Protein AF-A0A842WGT8-F1 (afdb_monomer_lite)

Radius of gyration: 13.32 Å; chains: 1; bounding box: 26×24×36 Å

Secondary structure (DSSP, 8-state):
--S--HHHHHHHHHS-TTHHHHT--TTPPPP-HHHHHHHHHHHHHHHHHTT-SEEEE--EEEETTEEEE--EEEE-

pLDDT: mean 93.8, std 4.8, range [65.62, 98.31]

Sequence (76 aa):
MCPVNKEDVKEMVGELKSHPIITGTRGKKPINMKRLYSLMQKTSRMMVKEDMKELDLNPVVFNERGYDIVDVRYKK

Foldseek 3Di:
DFDDDLVRQVVVLVPDPCNCVQCDDDPGHHFPVVLVSVVSNVVRVVCVVVVWPDKDQPPWATDPVGIDRPDIDTHD

Structure (mmCIF, N/CA/C/O backbone):
data_AF-A0A842WGT8-F1
#
_entry.id   AF-A0A842WGT8-F1
#
loop_
_atom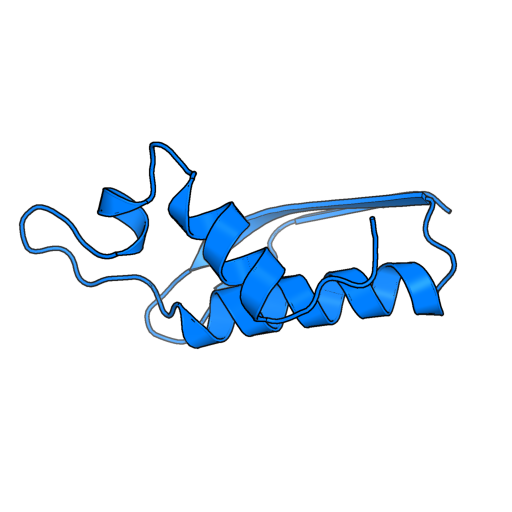_site.group_PDB
_atom_site.id
_atom_site.type_symbol
_atom_site.label_atom_id
_atom_site.label_alt_id
_atom_site.label_comp_id
_atom_site.label_asym_id
_atom_site.label_entity_id
_atom_site.label_seq_id
_atom_site.pdbx_PDB_ins_code
_atom_site.Cartn_x
_atom_site.Cartn_y
_atom_site.Cartn_z
_atom_site.occupancy
_atom_site.B_iso_or_equiv
_atom_site.auth_seq_id
_atom_site.auth_comp_id
_atom_site.auth_asym_id
_atom_site.auth_atom_id
_atom_site.pdbx_PDB_model_num
ATOM 1 N N . MET A 1 1 ? 12.808 4.022 -8.314 1.00 65.62 1 MET A N 1
ATOM 2 C CA . MET A 1 1 ? 12.796 3.798 -6.851 1.00 65.62 1 MET A CA 1
ATOM 3 C C . MET A 1 1 ? 12.070 2.493 -6.547 1.00 65.62 1 MET A C 1
ATOM 5 O O . MET A 1 1 ? 10.910 2.499 -6.173 1.00 65.62 1 MET A O 1
ATOM 9 N N . CYS A 1 2 ? 12.723 1.366 -6.804 1.00 84.75 2 CYS A N 1
ATOM 10 C CA . CYS A 1 2 ? 12.351 0.029 -6.339 1.00 84.75 2 CYS A CA 1
ATOM 11 C C . CYS A 1 2 ? 13.671 -0.766 -6.292 1.00 84.75 2 CYS A C 1
ATOM 13 O O . CYS A 1 2 ? 14.516 -0.536 -7.161 1.00 84.75 2 CYS A O 1
ATOM 15 N N . PRO A 1 3 ? 13.879 -1.664 -5.320 1.00 90.25 3 PRO A N 1
ATOM 16 C CA . PRO A 1 3 ? 12.951 -2.018 -4.253 1.00 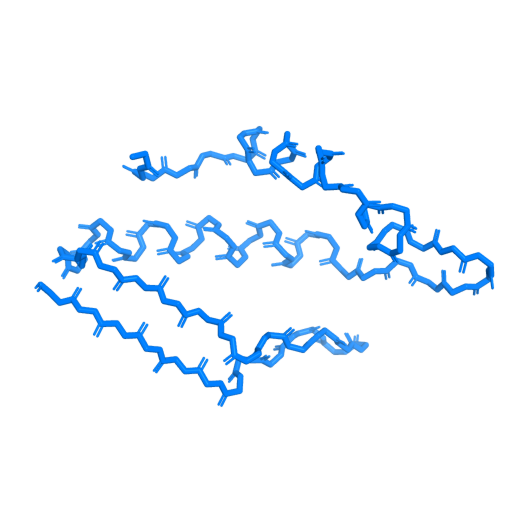90.25 3 PRO A CA 1
ATOM 17 C C . PRO A 1 3 ? 12.909 -0.962 -3.131 1.00 90.25 3 PRO A C 1
ATOM 19 O O . PRO A 1 3 ? 13.897 -0.272 -2.906 1.00 90.25 3 PRO A O 1
ATOM 22 N N . VAL A 1 4 ? 11.786 -0.855 -2.416 1.00 95.62 4 VAL A N 1
ATOM 23 C CA . VAL A 1 4 ? 11.679 -0.051 -1.182 1.00 95.62 4 VAL A CA 1
ATOM 24 C C . VAL A 1 4 ? 11.953 -0.902 0.060 1.00 95.62 4 VAL A C 1
ATOM 26 O O . VAL A 1 4 ? 11.560 -2.076 0.132 1.00 95.62 4 VAL A O 1
ATOM 29 N N . ASN A 1 5 ? 12.625 -0.316 1.048 1.00 94.50 5 ASN A N 1
ATOM 30 C CA . ASN A 1 5 ? 12.854 -0.922 2.356 1.00 94.50 5 ASN A CA 1
ATOM 31 C C . ASN A 1 5 ? 11.689 -0.605 3.325 1.00 94.50 5 ASN A C 1
ATOM 33 O O . ASN A 1 5 ? 10.644 -0.076 2.943 1.00 94.50 5 ASN A O 1
ATOM 37 N N . LYS A 1 6 ? 11.806 -1.013 4.593 1.00 92.31 6 LYS A N 1
ATOM 38 C CA . LYS A 1 6 ? 10.735 -0.826 5.584 1.00 92.31 6 LYS A CA 1
ATOM 39 C C . LYS A 1 6 ? 10.605 0.627 6.042 1.00 92.31 6 LYS A C 1
ATOM 41 O O . LYS A 1 6 ? 9.494 1.050 6.353 1.00 92.31 6 LYS A O 1
ATOM 46 N N . GLU A 1 7 ? 11.713 1.338 6.139 1.00 94.75 7 GLU A N 1
ATOM 47 C CA . GLU A 1 7 ? 11.813 2.727 6.566 1.00 94.75 7 GLU A CA 1
ATOM 48 C C . GLU A 1 7 ? 11.210 3.641 5.497 1.00 94.75 7 GLU A C 1
ATOM 50 O O . GLU A 1 7 ? 10.301 4.393 5.839 1.00 94.75 7 GLU A O 1
ATOM 55 N N . ASP A 1 8 ? 11.553 3.432 4.220 1.00 95.81 8 ASP A N 1
ATOM 56 C CA . ASP A 1 8 ? 10.952 4.134 3.075 1.00 95.81 8 ASP A CA 1
ATOM 57 C C . ASP A 1 8 ? 9.420 4.008 3.112 1.00 95.81 8 ASP A C 1
ATOM 59 O O . ASP A 1 8 ? 8.680 4.980 3.019 1.00 95.81 8 ASP A O 1
ATOM 63 N N . VAL A 1 9 ? 8.912 2.786 3.316 1.00 95.56 9 VAL A N 1
ATOM 64 C CA . VAL A 1 9 ? 7.465 2.533 3.341 1.00 95.56 9 VAL A CA 1
ATOM 65 C C . VAL A 1 9 ? 6.779 3.205 4.534 1.00 95.56 9 VAL A C 1
ATOM 67 O O . VAL A 1 9 ? 5.650 3.679 4.401 1.00 95.56 9 VAL A O 1
ATOM 70 N N . LYS A 1 10 ? 7.420 3.245 5.709 1.00 94.75 10 LYS A N 1
ATOM 71 C CA . LYS A 1 10 ? 6.863 3.953 6.873 1.00 94.75 10 LYS A CA 1
ATOM 72 C C . LYS A 1 10 ? 6.789 5.454 6.615 1.00 94.75 10 LYS A C 1
ATOM 74 O O . LYS A 1 10 ? 5.779 6.051 6.972 1.00 94.75 10 LYS A O 1
ATOM 79 N N . GLU A 1 11 ? 7.834 6.027 6.026 1.00 96.31 11 GLU A N 1
ATOM 80 C CA . GLU A 1 11 ? 7.900 7.442 5.661 1.00 96.31 11 GLU A CA 1
ATOM 81 C C . GLU A 1 11 ? 6.801 7.779 4.649 1.00 96.31 11 GLU A C 1
ATOM 83 O O . GLU A 1 11 ? 5.907 8.560 4.968 1.00 96.31 11 GLU A O 1
ATOM 88 N N . MET A 1 12 ? 6.745 7.056 3.523 1.00 95.50 12 MET A N 1
ATOM 89 C CA . MET A 1 12 ? 5.719 7.230 2.486 1.00 95.50 12 MET A CA 1
ATOM 90 C C . MET A 1 12 ? 4.292 7.174 3.047 1.00 95.50 12 MET A C 1
ATOM 92 O O . MET A 1 12 ? 3.435 7.969 2.669 1.00 95.50 12 MET A O 1
ATOM 96 N N . VAL A 1 13 ? 4.006 6.220 3.942 1.00 95.12 13 VAL A N 1
ATOM 97 C CA . VAL A 1 13 ? 2.675 6.087 4.556 1.00 95.12 13 VAL A CA 1
ATOM 98 C C . VAL A 1 13 ? 2.422 7.178 5.602 1.00 95.12 13 VAL A C 1
ATOM 100 O O . VAL A 1 13 ? 1.272 7.583 5.779 1.00 95.12 13 VAL A O 1
ATOM 103 N N . GLY A 1 14 ? 3.461 7.641 6.301 1.00 95.62 14 GLY A N 1
ATOM 104 C CA . GLY A 1 14 ? 3.411 8.730 7.280 1.00 95.62 14 GLY A CA 1
ATOM 105 C C . GLY A 1 14 ? 3.089 10.088 6.661 1.00 95.62 14 GLY A C 1
ATOM 106 O O . GLY A 1 14 ? 2.360 10.876 7.258 1.00 95.62 14 GLY A O 1
ATOM 107 N N . GLU A 1 15 ? 3.564 10.331 5.443 1.00 97.06 15 GLU A N 1
ATOM 108 C CA . GLU A 1 15 ? 3.357 11.582 4.703 1.00 97.06 15 GLU A CA 1
ATOM 109 C C . GLU A 1 15 ? 1.959 11.711 4.078 1.00 97.06 15 GLU A C 1
ATOM 111 O O . GLU A 1 15 ? 1.552 12.793 3.640 1.00 97.06 15 GLU A O 1
ATOM 116 N N . LEU A 1 16 ? 1.181 10.624 4.040 1.00 96.12 16 LEU A N 1
ATOM 117 C CA . LEU A 1 16 ? -0.174 10.658 3.504 1.00 96.12 16 LEU A CA 1
ATOM 118 C C . LEU A 1 16 ? -1.064 11.584 4.339 1.00 96.12 16 LEU A C 1
ATOM 120 O O . LEU A 1 16 ? -1.237 11.399 5.541 1.00 96.12 16 LEU A O 1
ATOM 124 N N . LYS A 1 17 ? -1.792 12.490 3.679 1.00 96.69 17 LYS A N 1
ATOM 125 C CA . LYS A 1 17 ? -2.858 13.279 4.332 1.00 96.69 17 LYS A CA 1
ATOM 126 C C . LYS A 1 17 ? -3.923 12.392 4.997 1.00 96.69 17 LYS A C 1
ATOM 128 O O . LYS A 1 17 ? -4.570 12.803 5.955 1.00 96.69 17 LYS A O 1
ATOM 133 N N . SER A 1 18 ? -4.107 11.171 4.492 1.00 93.88 18 SER A N 1
ATOM 134 C CA . SER A 1 18 ? -5.016 10.158 5.032 1.00 93.88 18 SER A CA 1
ATOM 135 C C . SER A 1 18 ? -4.407 9.299 6.147 1.00 93.88 18 SER A C 1
ATOM 137 O O . SER A 1 18 ? -5.106 8.433 6.677 1.00 93.88 18 SER A O 1
ATOM 139 N N . HIS A 1 19 ? -3.155 9.536 6.556 1.00 95.06 19 HIS A N 1
ATOM 140 C CA . HIS A 1 19 ? -2.490 8.786 7.625 1.00 95.06 19 HIS A CA 1
ATOM 141 C C . HIS A 1 19 ? -3.331 8.656 8.912 1.00 95.06 19 HIS A C 1
ATOM 143 O O . HIS A 1 19 ? -3.409 7.544 9.442 1.00 95.06 19 HIS A O 1
ATOM 149 N N . PRO A 1 20 ? -4.061 9.693 9.389 1.00 92.81 20 PRO A N 1
ATOM 150 C CA . PRO A 1 20 ? -4.939 9.558 10.557 1.00 92.81 20 PRO A CA 1
ATOM 151 C C . PRO A 1 20 ? -6.092 8.561 10.365 1.00 92.81 20 PRO A C 1
ATOM 153 O O . PRO A 1 20 ? -6.558 7.953 11.319 1.00 92.81 20 PRO A O 1
ATOM 156 N N . ILE A 1 21 ? -6.581 8.372 9.136 1.00 92.00 21 ILE A N 1
ATOM 157 C CA . ILE A 1 21 ? -7.639 7.392 8.841 1.00 92.00 21 ILE A CA 1
ATOM 158 C C . ILE A 1 21 ? -7.052 5.980 8.877 1.00 92.00 21 ILE A C 1
ATOM 160 O O . ILE A 1 21 ? -7.633 5.074 9.469 1.00 92.00 21 ILE A O 1
ATOM 164 N N . ILE A 1 22 ? -5.875 5.818 8.273 1.00 91.06 22 ILE A N 1
ATOM 165 C CA . ILE A 1 22 ? -5.128 4.559 8.200 1.00 91.06 22 ILE A CA 1
ATOM 166 C C . ILE A 1 22 ? -4.735 4.071 9.607 1.00 91.06 22 ILE A C 1
ATOM 168 O O . ILE A 1 22 ? -4.852 2.883 9.916 1.00 91.06 22 ILE A O 1
ATOM 172 N N . THR A 1 23 ? -4.327 4.995 10.480 1.00 91.94 23 THR A N 1
ATOM 173 C CA . THR A 1 23 ? -3.931 4.732 11.875 1.00 91.94 23 THR A CA 1
ATOM 174 C C . THR A 1 23 ? -5.092 4.757 12.874 1.00 91.94 23 THR A C 1
ATOM 176 O O . THR A 1 23 ? -4.882 4.537 14.067 1.00 91.94 23 THR A O 1
ATOM 179 N N . GLY A 1 24 ? -6.327 4.902 12.387 1.00 90.25 24 GLY A N 1
ATOM 180 C CA . GLY A 1 24 ? -7.535 4.920 13.202 1.00 90.25 24 GLY A CA 1
ATOM 181 C C . GLY A 1 24 ? -7.924 6.334 13.631 1.00 90.25 24 GLY A C 1
ATOM 182 O O . GLY A 1 24 ? -7.143 7.083 14.211 1.00 90.25 24 GLY A O 1
ATOM 183 N N . THR A 1 25 ? -9.182 6.696 13.379 1.00 90.69 25 THR A N 1
ATOM 184 C CA . THR A 1 25 ? -9.752 7.991 13.767 1.00 90.69 25 THR A CA 1
ATOM 185 C C . THR A 1 25 ? -11.185 7.822 14.259 1.00 90.69 25 THR A C 1
ATOM 187 O O . THR A 1 25 ? -11.900 6.927 13.803 1.00 90.69 25 THR A O 1
ATOM 190 N N . ARG A 1 26 ? -11.620 8.681 15.193 1.00 84.75 26 ARG A N 1
ATOM 191 C CA . ARG A 1 26 ? -13.003 8.734 15.717 1.00 84.75 26 ARG A CA 1
ATOM 192 C C . ARG A 1 26 ? -13.558 7.358 16.132 1.00 84.75 26 ARG A C 1
ATOM 194 O O . ARG A 1 26 ? -14.645 6.970 15.717 1.00 84.75 26 ARG A O 1
ATOM 201 N N . GLY A 1 27 ? -12.785 6.600 16.913 1.00 82.31 27 GLY A N 1
ATOM 202 C CA . GLY A 1 27 ? -13.188 5.282 17.426 1.00 82.31 27 GLY A CA 1
ATOM 203 C C . GLY A 1 27 ? -13.073 4.122 16.428 1.00 82.31 27 GLY A C 1
ATOM 204 O O . GLY A 1 27 ? -13.338 2.980 16.798 1.00 82.31 27 GLY A O 1
ATOM 205 N N . LYS A 1 28 ? -12.648 4.370 15.181 1.00 86.50 28 LYS A N 1
ATOM 206 C CA . LYS A 1 28 ? -12.332 3.301 14.225 1.00 86.50 28 LYS A CA 1
ATOM 207 C C . LYS A 1 28 ? -10.951 2.717 14.509 1.00 86.50 28 LYS A C 1
ATOM 209 O O . LYS A 1 28 ? -10.002 3.455 14.768 1.00 86.50 28 LYS A O 1
ATOM 214 N N . LYS A 1 29 ? -10.841 1.390 14.418 1.00 88.00 29 LYS A N 1
ATOM 215 C CA . LYS A 1 29 ? -9.562 0.681 14.547 1.00 88.00 29 LYS A CA 1
ATOM 216 C C . LYS A 1 29 ? -8.632 1.033 13.371 1.00 88.00 29 LYS A C 1
ATOM 218 O O . LYS A 1 29 ? -9.133 1.208 12.258 1.00 88.00 29 LYS A O 1
ATOM 223 N N . PRO A 1 30 ? -7.306 1.105 13.590 1.00 91.56 30 PRO A N 1
ATOM 224 C CA . PRO A 1 30 ? -6.339 1.185 12.499 1.00 91.56 30 PRO A CA 1
ATOM 225 C C . PRO A 1 30 ? -6.461 -0.026 11.575 1.00 91.56 30 PRO A C 1
ATOM 227 O O . PRO A 1 30 ? -6.829 -1.121 12.015 1.00 91.56 30 PRO A O 1
ATOM 230 N N . ILE A 1 31 ? -6.062 0.135 10.314 1.00 92.31 31 ILE A N 1
ATOM 231 C CA . ILE A 1 31 ? -5.834 -1.032 9.459 1.00 92.31 31 ILE A CA 1
ATOM 232 C C . ILE A 1 31 ? -4.613 -1.818 9.955 1.00 92.31 31 ILE A C 1
ATOM 234 O O . ILE A 1 31 ? -3.794 -1.337 10.745 1.00 92.31 31 ILE A O 1
ATOM 238 N N . ASN A 1 32 ? -4.435 -3.041 9.457 1.00 92.88 32 ASN A N 1
ATOM 239 C CA . ASN A 1 32 ? -3.245 -3.822 9.773 1.00 92.88 32 ASN A CA 1
ATOM 240 C C . ASN A 1 32 ? -1.996 -3.248 9.070 1.00 92.88 32 ASN A C 1
ATOM 242 O O . ASN A 1 32 ? -1.609 -3.697 7.989 1.00 92.88 32 ASN A O 1
ATOM 246 N N . MET A 1 33 ? -1.334 -2.285 9.719 1.00 92.12 33 MET A N 1
ATOM 247 C CA . MET A 1 33 ? -0.145 -1.593 9.199 1.00 92.12 33 MET A CA 1
ATOM 248 C C . MET A 1 33 ? 0.992 -2.545 8.837 1.00 92.12 33 MET A C 1
ATOM 250 O O . MET A 1 33 ? 1.659 -2.370 7.822 1.00 92.12 33 MET A O 1
ATOM 254 N N . LYS A 1 34 ? 1.195 -3.603 9.632 1.00 92.88 34 LYS A N 1
ATOM 255 C CA . LYS A 1 34 ? 2.225 -4.611 9.342 1.00 92.88 34 LYS A CA 1
ATOM 256 C C . LYS A 1 34 ? 1.957 -5.298 8.001 1.00 92.88 34 LYS A C 1
ATOM 258 O O . LYS A 1 34 ? 2.896 -5.542 7.245 1.00 92.88 34 LYS A O 1
ATOM 263 N N . ARG A 1 35 ? 0.688 -5.590 7.691 1.00 95.25 35 ARG A N 1
ATOM 264 C CA . ARG A 1 35 ? 0.294 -6.175 6.402 1.00 95.25 35 ARG A CA 1
ATOM 265 C C . ARG A 1 35 ? 0.407 -5.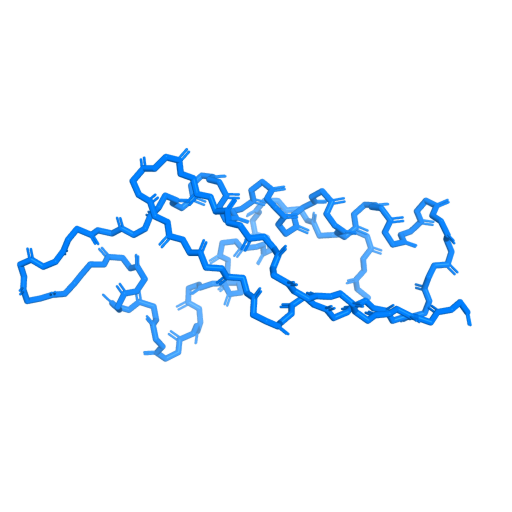180 5.250 1.00 95.25 35 ARG A C 1
ATOM 267 O O . ARG A 1 35 ? 0.888 -5.596 4.202 1.00 95.25 35 ARG A O 1
ATOM 274 N N . LEU A 1 36 ? 0.066 -3.904 5.452 1.00 95.31 36 LEU A N 1
ATOM 275 C CA . LEU A 1 36 ? 0.303 -2.849 4.456 1.00 95.31 36 LEU A CA 1
ATOM 276 C C . LEU A 1 36 ? 1.790 -2.740 4.102 1.00 95.31 36 LEU A C 1
ATOM 278 O O . LEU A 1 36 ? 2.156 -2.832 2.933 1.00 95.31 36 LEU A O 1
ATOM 282 N N . TYR A 1 37 ? 2.657 -2.640 5.112 1.00 95.19 37 TYR A N 1
ATOM 283 C CA . TYR A 1 37 ? 4.098 -2.531 4.887 1.00 95.19 37 TYR A CA 1
ATOM 284 C C . TYR A 1 37 ? 4.661 -3.769 4.189 1.00 95.19 37 TYR A C 1
ATOM 286 O O . TYR A 1 37 ? 5.494 -3.663 3.290 1.00 95.19 37 TYR A O 1
ATOM 294 N N . SER A 1 38 ? 4.180 -4.955 4.576 1.00 95.75 38 SER A N 1
ATOM 295 C CA . SER A 1 38 ? 4.570 -6.205 3.929 1.00 95.75 38 SER A CA 1
ATOM 296 C C . SER A 1 38 ? 4.125 -6.263 2.467 1.00 95.75 38 SER A C 1
ATOM 298 O O . SER A 1 38 ? 4.911 -6.707 1.632 1.00 95.75 38 SER A O 1
ATOM 300 N N . LEU A 1 39 ? 2.906 -5.807 2.153 1.00 96.81 39 LEU A N 1
ATOM 301 C CA . LEU A 1 39 ? 2.387 -5.742 0.787 1.00 96.81 39 LEU A CA 1
ATOM 302 C C . LEU A 1 39 ? 3.279 -4.855 -0.086 1.00 96.81 39 LEU A C 1
ATOM 304 O O . LEU A 1 39 ? 3.822 -5.354 -1.066 1.00 96.81 39 LEU A O 1
ATOM 308 N N . MET A 1 40 ? 3.507 -3.601 0.318 1.00 96.81 40 MET A N 1
ATOM 309 C CA . MET A 1 40 ? 4.304 -2.632 -0.451 1.00 96.81 40 MET A CA 1
ATOM 310 C C . MET A 1 40 ? 5.737 -3.119 -0.713 1.00 96.81 40 MET A C 1
ATOM 312 O O . MET A 1 40 ? 6.247 -3.011 -1.824 1.00 96.81 40 MET A O 1
ATOM 316 N N . GLN A 1 41 ? 6.387 -3.723 0.285 1.00 96.88 41 GLN A N 1
ATOM 317 C CA . GLN A 1 41 ? 7.734 -4.270 0.104 1.00 96.88 41 GLN A CA 1
ATOM 318 C C . GLN A 1 41 ? 7.757 -5.491 -0.823 1.00 96.88 41 GLN A C 1
ATOM 320 O O . GLN A 1 41 ? 8.690 -5.662 -1.609 1.00 96.88 41 GLN A O 1
ATOM 325 N N . LYS A 1 42 ? 6.765 -6.385 -0.714 1.00 96.31 42 LYS A N 1
ATOM 326 C CA . LYS A 1 42 ? 6.685 -7.586 -1.558 1.00 96.31 42 LYS A CA 1
ATOM 327 C C . LYS A 1 42 ? 6.417 -7.220 -3.012 1.00 96.31 42 LYS A C 1
ATOM 329 O O . LYS A 1 42 ? 7.090 -7.763 -3.882 1.00 96.31 42 LYS A O 1
ATOM 334 N N . THR A 1 43 ? 5.493 -6.298 -3.268 1.00 96.19 43 THR A N 1
ATOM 335 C CA . THR A 1 43 ? 5.159 -5.853 -4.627 1.00 96.19 43 THR A CA 1
ATOM 336 C C . THR A 1 43 ? 6.325 -5.103 -5.255 1.00 96.19 43 THR A C 1
ATOM 338 O O . THR A 1 43 ? 6.700 -5.412 -6.379 1.00 96.19 43 THR A O 1
ATOM 341 N N . SER A 1 44 ? 6.990 -4.226 -4.501 1.00 96.19 44 SER A N 1
ATOM 342 C CA . SER A 1 44 ? 8.187 -3.522 -4.968 1.00 96.19 44 SER A CA 1
ATOM 343 C C . SER A 1 44 ? 9.330 -4.476 -5.343 1.00 96.19 44 SER A C 1
ATOM 345 O O . SER A 1 44 ? 9.948 -4.318 -6.394 1.00 96.19 44 SER A O 1
ATOM 347 N N . ARG A 1 45 ? 9.578 -5.526 -4.544 1.00 96.56 45 ARG A N 1
ATOM 348 C CA . ARG A 1 45 ? 10.545 -6.581 -4.906 1.00 96.56 45 ARG A CA 1
ATOM 349 C C . ARG A 1 45 ? 10.105 -7.394 -6.124 1.00 96.56 45 ARG A C 1
ATOM 351 O O . ARG A 1 45 ? 10.945 -7.741 -6.948 1.00 96.56 45 ARG A O 1
ATOM 358 N N . MET A 1 46 ? 8.814 -7.707 -6.231 1.00 95.94 46 MET A N 1
ATOM 359 C CA . MET A 1 46 ? 8.257 -8.440 -7.369 1.00 95.94 46 MET A CA 1
ATOM 360 C C . MET A 1 46 ? 8.439 -7.664 -8.675 1.00 95.94 46 MET A C 1
ATOM 362 O O .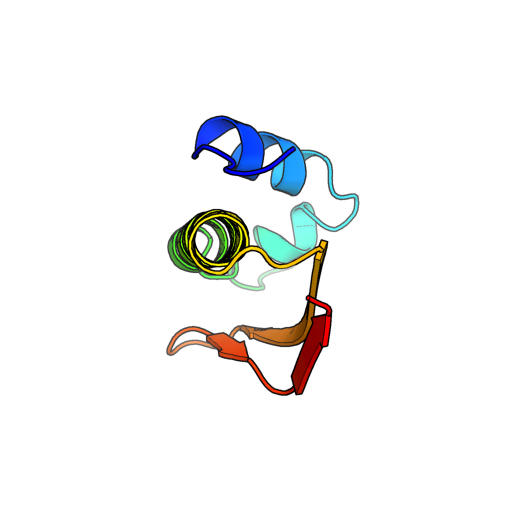 MET A 1 46 ? 8.867 -8.261 -9.654 1.00 95.94 46 MET A O 1
ATOM 366 N N . MET A 1 47 ? 8.193 -6.350 -8.677 1.00 95.81 47 MET A N 1
ATOM 367 C CA . MET A 1 47 ? 8.394 -5.507 -9.861 1.00 95.81 47 MET A CA 1
ATOM 368 C C . MET A 1 47 ? 9.827 -5.596 -10.394 1.00 95.81 47 MET A C 1
ATOM 370 O O . MET A 1 47 ? 10.014 -5.764 -11.591 1.00 95.81 47 MET A O 1
ATOM 374 N N . VAL A 1 48 ? 10.828 -5.539 -9.506 1.00 95.69 48 VAL A N 1
ATOM 375 C CA . VAL A 1 48 ? 12.247 -5.659 -9.889 1.00 95.69 48 VAL A CA 1
ATOM 376 C C . VAL A 1 48 ? 12.564 -7.062 -10.401 1.00 95.69 48 VAL A C 1
ATOM 378 O O . VAL A 1 48 ? 13.240 -7.213 -11.410 1.00 95.69 48 VAL A O 1
ATOM 381 N N . LYS A 1 49 ? 12.074 -8.097 -9.709 1.00 96.69 49 LYS A N 1
ATOM 382 C CA . LYS A 1 49 ? 12.334 -9.497 -10.070 1.00 96.69 49 LYS A CA 1
ATOM 383 C C . LYS A 1 49 ? 11.758 -9.870 -11.439 1.00 96.69 49 LYS A C 1
ATOM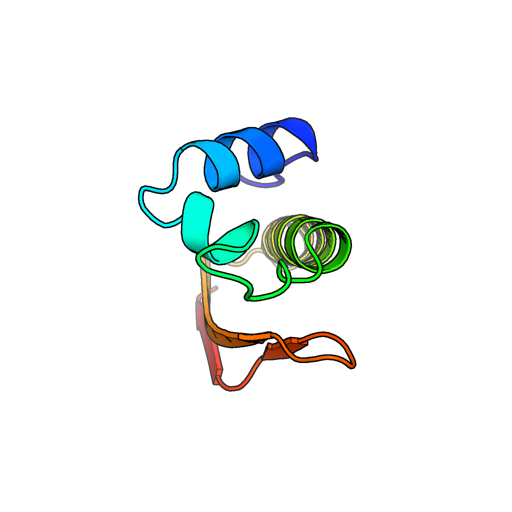 385 O O . LYS A 1 49 ? 12.361 -10.662 -12.151 1.00 96.69 49 LYS A O 1
ATOM 390 N N . GLU A 1 50 ? 10.587 -9.338 -11.768 1.00 95.94 50 GLU A N 1
ATOM 391 C CA . GLU A 1 50 ? 9.845 -9.663 -12.990 1.00 95.94 50 GLU A CA 1
ATOM 392 C C . GLU A 1 50 ? 10.039 -8.623 -14.111 1.00 95.94 50 GLU A C 1
ATOM 394 O O . GLU A 1 50 ? 9.340 -8.696 -15.125 1.00 95.94 50 GLU A O 1
ATOM 399 N N . ASP A 1 51 ? 10.962 -7.670 -13.916 1.00 95.38 51 ASP A N 1
ATOM 400 C CA . ASP A 1 51 ? 11.285 -6.565 -14.831 1.00 95.38 51 ASP A CA 1
ATOM 401 C C . ASP A 1 51 ? 10.037 -5.791 -15.305 1.00 95.38 51 ASP A C 1
ATOM 403 O O . ASP A 1 51 ? 9.791 -5.583 -16.491 1.00 95.38 51 ASP A O 1
ATOM 407 N N . MET A 1 52 ? 9.174 -5.421 -14.352 1.00 95.25 52 MET A N 1
ATOM 408 C CA . MET A 1 52 ? 7.949 -4.666 -14.623 1.00 95.25 52 MET A CA 1
ATOM 409 C C . MET A 1 52 ? 8.229 -3.161 -14.624 1.00 95.25 52 MET A C 1
ATOM 411 O O . MET A 1 52 ? 8.709 -2.615 -13.627 1.00 95.25 52 MET A O 1
ATOM 415 N N . LYS A 1 53 ? 7.827 -2.466 -15.693 1.00 95.00 53 LYS A N 1
ATOM 416 C CA . LYS A 1 53 ? 7.843 -0.995 -15.757 1.00 95.00 53 LYS A CA 1
ATOM 417 C C . LYS A 1 53 ? 6.804 -0.356 -14.840 1.00 95.00 53 LYS A C 1
ATOM 419 O O . LYS A 1 53 ? 7.081 0.666 -14.218 1.00 95.00 53 LYS A O 1
ATOM 424 N N . GLU A 1 54 ? 5.607 -0.937 -14.767 1.00 95.31 54 GLU A N 1
ATOM 425 C CA . GLU A 1 54 ? 4.482 -0.395 -13.997 1.00 95.31 54 GLU A CA 1
ATOM 426 C C . GLU A 1 54 ? 3.697 -1.519 -13.310 1.00 95.31 54 GLU A C 1
ATOM 428 O O . GLU A 1 54 ? 3.475 -2.579 -13.897 1.00 95.31 54 GLU A O 1
ATOM 433 N N . LEU A 1 55 ? 3.235 -1.258 -12.086 1.00 95.94 55 LEU A N 1
ATOM 434 C CA . LEU A 1 55 ? 2.294 -2.094 -11.345 1.00 95.94 55 LEU A CA 1
ATOM 435 C C . LEU A 1 55 ? 1.351 -1.184 -10.560 1.00 95.94 55 LEU A C 1
ATOM 437 O O . LEU A 1 55 ? 1.798 -0.386 -9.738 1.00 95.94 55 LEU A O 1
ATOM 441 N N . ASP A 1 56 ? 0.057 -1.342 -10.791 1.00 97.44 56 ASP A N 1
ATOM 442 C CA . ASP A 1 56 ? -1.007 -0.650 -10.081 1.00 97.44 56 ASP A CA 1
ATOM 443 C C . ASP A 1 56 ? -1.946 -1.672 -9.436 1.00 97.44 56 ASP A C 1
ATOM 445 O O . ASP A 1 56 ? -2.451 -2.586 -10.094 1.00 97.44 56 ASP A O 1
ATOM 449 N N . LEU A 1 57 ? -2.149 -1.514 -8.130 1.00 97.94 57 LEU A N 1
ATOM 450 C CA . LEU A 1 57 ? -3.050 -2.327 -7.322 1.00 97.94 57 LEU A CA 1
ATOM 451 C C . LEU A 1 57 ? -4.166 -1.415 -6.826 1.00 97.94 57 LEU A C 1
ATOM 453 O O . LEU A 1 57 ? -3.988 -0.693 -5.842 1.00 97.94 57 LEU A O 1
ATOM 457 N N . ASN A 1 58 ? -5.305 -1.421 -7.513 1.00 97.56 58 ASN A N 1
ATOM 458 C CA . ASN A 1 58 ? -6.400 -0.523 -7.183 1.00 97.56 58 ASN A CA 1
ATOM 459 C C . ASN A 1 58 ? -7.762 -1.101 -7.614 1.00 97.56 58 ASN A C 1
ATOM 461 O O . ASN A 1 58 ? -8.024 -1.134 -8.813 1.00 97.56 58 ASN A O 1
ATOM 465 N N . PRO A 1 59 ? -8.652 -1.491 -6.677 1.00 97.75 59 PRO A N 1
ATOM 466 C CA . PRO A 1 59 ? -8.547 -1.252 -5.238 1.00 97.75 59 PRO A CA 1
ATOM 467 C C . PRO A 1 59 ? -7.807 -2.358 -4.468 1.00 97.75 59 PRO A C 1
ATOM 469 O O . PRO A 1 59 ? -7.886 -3.545 -4.788 1.00 97.75 59 PRO A O 1
ATOM 472 N N . VAL A 1 60 ? -7.152 -1.952 -3.374 1.00 97.56 60 VAL A N 1
ATOM 473 C CA . VAL A 1 60 ? -6.715 -2.844 -2.287 1.00 97.56 60 VAL A CA 1
ATOM 474 C C . VAL A 1 60 ? -7.590 -2.576 -1.069 1.00 97.56 60 VAL A C 1
ATOM 476 O O . VAL A 1 60 ? -7.583 -1.473 -0.521 1.00 97.56 60 VAL A O 1
ATOM 479 N N . VAL A 1 61 ? -8.345 -3.581 -0.634 1.00 96.12 61 VAL A N 1
ATOM 480 C CA . VAL A 1 61 ? -9.340 -3.440 0.435 1.00 96.12 61 VAL A CA 1
ATOM 481 C C . VAL A 1 61 ? -8.845 -4.136 1.694 1.00 96.12 61 VAL A C 1
ATOM 483 O O . VAL A 1 61 ? -8.657 -5.346 1.698 1.00 96.12 61 VAL A O 1
ATOM 486 N N . PHE A 1 62 ? -8.651 -3.385 2.780 1.00 94.62 62 PHE A N 1
ATOM 487 C CA . PHE A 1 62 ? -8.284 -3.943 4.085 1.00 94.62 62 PHE A CA 1
ATOM 488 C C . PHE A 1 62 ? -9.523 -4.328 4.897 1.00 94.62 62 PHE A C 1
ATOM 490 O O . PHE A 1 62 ? -10.497 -3.581 4.957 1.00 94.62 62 PHE A O 1
ATOM 497 N N . ASN A 1 63 ? -9.455 -5.476 5.570 1.00 90.94 63 ASN A N 1
ATOM 498 C CA . ASN A 1 63 ? -10.505 -5.997 6.442 1.00 90.94 63 ASN A CA 1
ATOM 499 C C . ASN A 1 63 ? -9.901 -6.694 7.677 1.00 90.94 63 ASN A C 1
ATOM 501 O O . ASN A 1 63 ? -8.682 -6.763 7.845 1.00 90.94 63 ASN A O 1
ATOM 505 N N . GLU A 1 64 ? -10.749 -7.226 8.558 1.00 87.44 64 GLU A N 1
ATOM 506 C CA . GLU A 1 64 ? -10.307 -7.862 9.810 1.00 87.44 64 GLU A CA 1
ATOM 507 C C . GLU A 1 64 ? -9.397 -9.084 9.597 1.00 87.44 64 GLU A C 1
ATOM 509 O O . GLU A 1 64 ? -8.563 -9.395 10.447 1.00 87.44 64 GLU A O 1
ATOM 514 N N . ARG A 1 65 ? -9.511 -9.761 8.448 1.00 87.69 65 ARG A N 1
ATOM 515 C CA . ARG A 1 65 ? -8.712 -10.944 8.097 1.00 87.69 65 ARG A CA 1
ATOM 516 C C . ARG A 1 65 ? -7.415 -10.586 7.371 1.00 87.69 65 ARG A C 1
ATOM 518 O O . ARG A 1 65 ? -6.518 -11.431 7.280 1.00 87.69 65 ARG A O 1
ATOM 525 N N . GLY A 1 66 ? -7.275 -9.356 6.870 1.00 91.75 66 GLY A N 1
ATOM 526 C CA . GLY A 1 66 ? -6.117 -8.932 6.092 1.00 91.75 66 GLY A CA 1
ATOM 527 C C . GLY A 1 66 ? -6.413 -7.853 5.061 1.00 91.75 66 GLY A C 1
ATOM 528 O O . GLY A 1 66 ? -6.833 -6.753 5.406 1.00 91.75 66 GLY A O 1
ATOM 529 N N . TYR A 1 67 ? -6.102 -8.165 3.806 1.00 96.25 67 TYR A N 1
ATOM 530 C CA . TYR A 1 67 ? -6.431 -7.345 2.652 1.00 96.25 67 TYR A CA 1
ATOM 531 C C . TYR A 1 67 ? -6.738 -8.240 1.456 1.00 96.25 67 TYR A C 1
ATOM 533 O O . TYR A 1 67 ? -6.166 -9.326 1.346 1.00 96.25 67 TYR A O 1
ATOM 541 N N . ASP A 1 68 ? -7.569 -7.731 0.559 1.00 96.88 68 ASP A N 1
ATOM 542 C CA . ASP A 1 68 ? -7.859 -8.313 -0.743 1.00 96.88 68 ASP A CA 1
ATOM 543 C C . ASP A 1 68 ? -7.378 -7.344 -1.828 1.00 96.88 68 ASP A C 1
ATOM 545 O O . ASP A 1 68 ? -7.610 -6.133 -1.749 1.00 96.88 68 ASP A O 1
ATOM 549 N N . ILE A 1 69 ? -6.669 -7.872 -2.823 1.00 97.69 69 ILE A N 1
ATOM 550 C CA . ILE A 1 69 ? -6.312 -7.136 -4.039 1.00 97.69 69 ILE A CA 1
ATOM 551 C C . ILE A 1 69 ? -7.400 -7.467 -5.052 1.00 97.69 69 ILE A C 1
ATOM 553 O O . ILE A 1 69 ? -7.495 -8.610 -5.493 1.00 97.69 69 ILE A O 1
ATOM 557 N N . VAL A 1 70 ? -8.255 -6.495 -5.351 1.00 98.19 70 VAL A N 1
ATOM 558 C CA . VAL A 1 70 ? -9.473 -6.731 -6.139 1.00 98.19 70 VAL A CA 1
ATOM 559 C C . VAL A 1 70 ? -9.197 -6.618 -7.635 1.00 98.19 70 VAL A C 1
ATOM 561 O O . VAL A 1 70 ? -9.764 -7.373 -8.416 1.00 98.19 70 VAL A O 1
ATOM 564 N N . ASP A 1 71 ? -8.316 -5.695 -8.019 1.00 98.31 71 ASP A N 1
ATOM 565 C CA . ASP A 1 71 ? -7.892 -5.488 -9.402 1.00 98.31 71 ASP A CA 1
ATOM 566 C C . ASP A 1 71 ? -6.383 -5.221 -9.477 1.00 98.31 71 ASP A C 1
ATOM 568 O O . ASP A 1 71 ? -5.773 -4.706 -8.530 1.00 98.31 71 ASP A O 1
ATOM 572 N N . VAL A 1 72 ? -5.780 -5.607 -10.604 1.00 97.94 72 VAL A N 1
ATOM 573 C CA . VAL A 1 72 ? -4.340 -5.500 -10.862 1.00 97.94 72 VAL A CA 1
ATOM 574 C C . VAL A 1 72 ? -4.101 -5.106 -12.311 1.00 97.94 72 VAL A C 1
ATOM 576 O O . VAL A 1 72 ? -4.523 -5.799 -13.235 1.00 97.94 72 VAL A O 1
ATOM 579 N N . ARG A 1 73 ? -3.317 -4.047 -12.514 1.00 97.94 73 ARG A N 1
ATOM 580 C CA . ARG A 1 73 ? -2.837 -3.627 -13.835 1.00 97.94 73 ARG A CA 1
ATOM 581 C C . ARG A 1 73 ? -1.316 -3.562 -13.813 1.00 97.94 73 ARG A C 1
ATOM 583 O O . ARG A 1 73 ? -0.739 -3.035 -12.868 1.00 97.94 73 ARG A O 1
ATOM 590 N N . TYR A 1 74 ? -0.650 -4.094 -14.832 1.00 96.44 74 TYR A N 1
ATOM 591 C CA . TYR A 1 74 ? 0.812 -4.059 -14.919 1.00 96.44 74 TYR A CA 1
ATOM 592 C C . TYR A 1 74 ? 1.289 -3.908 -16.364 1.00 96.44 74 TYR A C 1
ATOM 594 O O . TYR A 1 74 ? 0.582 -4.277 -17.303 1.00 96.44 74 TYR A O 1
ATOM 602 N N . LYS A 1 75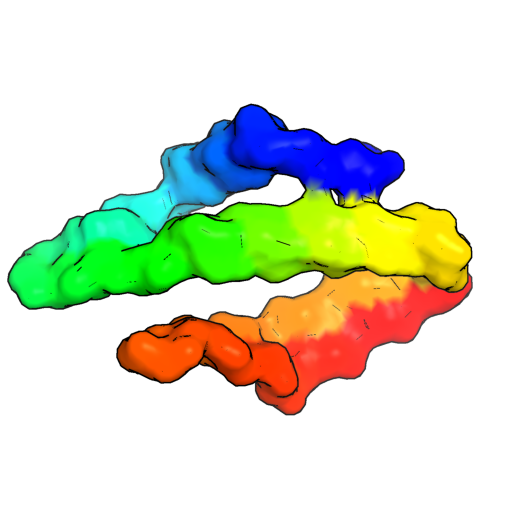 ? 2.501 -3.371 -16.534 1.00 95.62 75 LYS A N 1
ATOM 603 C CA . LYS A 1 75 ? 3.209 -3.289 -17.820 1.00 95.62 75 LYS A CA 1
ATOM 604 C C . LYS A 1 75 ? 4.641 -3.784 -17.661 1.00 95.62 75 LYS A C 1
ATOM 606 O O . LYS A 1 75 ? 5.295 -3.475 -16.664 1.00 95.62 75 LYS A O 1
ATOM 611 N N . LYS A 1 76 ? 5.121 -4.515 -18.665 1.00 85.31 76 LYS A N 1
ATOM 612 C CA . LYS A 1 76 ? 6.529 -4.901 -18.812 1.00 85.31 76 LYS A CA 1
ATOM 613 C C . LYS A 1 76 ? 7.291 -3.917 -19.696 1.00 85.31 76 LYS A C 1
ATOM 615 O O . LYS A 1 76 ? 6.688 -3.225 -20.545 1.00 85.31 76 LYS A O 1
#